Protein AF-A0A2J6H193-F1 (afdb_monomer_lite)

Sequence (101 aa):
MRKTNLFEKIVFILGIFVVVVGFFMINSTNSEAGYLKIVAIFSWLTLLFIMILSATNEDVKEELGVIIKEHIEETKLLKELNHDILAETKMLREDLKKARK

Structure (mmCIF, N/CA/C/O backbone):
data_AF-A0A2J6H193-F1
#
_entry.id   AF-A0A2J6H193-F1
#
loop_
_atom_site.group_PDB
_atom_site.id
_atom_site.type_symbol
_atom_site.label_atom_id
_atom_site.label_alt_id
_atom_site.label_comp_id
_atom_site.label_asym_id
_atom_site.label_entity_id
_atom_site.label_seq_id
_atom_site.pdbx_PDB_ins_code
_atom_site.Cartn_x
_atom_site.Cartn_y
_atom_site.Cartn_z
_atom_site.occupancy
_atom_site.B_iso_or_equiv
_atom_site.auth_seq_id
_atom_site.auth_comp_id
_atom_site.auth_asym_id
_atom_site.auth_atom_id
_atom_site.pdbx_PDB_model_num
ATOM 1 N N . MET A 1 1 ? -2.103 -15.083 7.032 1.00 40.25 1 MET A N 1
ATOM 2 C CA . MET A 1 1 ? -1.572 -15.129 5.650 1.00 40.25 1 MET A CA 1
ATOM 3 C C . MET A 1 1 ? -2.304 -14.079 4.827 1.00 40.25 1 MET A C 1
ATOM 5 O O . MET A 1 1 ? -3.494 -14.255 4.589 1.00 40.25 1 MET A O 1
ATOM 9 N N . ARG A 1 2 ? -1.627 -12.980 4.460 1.00 56.81 2 ARG A N 1
ATOM 10 C CA . ARG A 1 2 ? -2.164 -11.943 3.562 1.00 56.81 2 ARG A CA 1
ATOM 11 C C . ARG A 1 2 ? -2.512 -12.613 2.229 1.00 56.81 2 ARG A C 1
ATOM 13 O O . ARG A 1 2 ? -1.638 -13.218 1.611 1.00 56.81 2 ARG A O 1
ATOM 20 N N . LYS A 1 3 ? -3.786 -12.613 1.828 1.00 58.22 3 LYS A N 1
ATOM 21 C CA . LYS A 1 3 ? -4.166 -13.111 0.499 1.00 58.22 3 LYS A CA 1
ATOM 22 C C . LYS A 1 3 ? -3.687 -12.070 -0.504 1.00 58.22 3 LYS A C 1
ATOM 24 O O . LYS A 1 3 ? -3.997 -10.901 -0.336 1.00 58.22 3 LYS A O 1
ATOM 29 N N . THR A 1 4 ? -2.932 -12.486 -1.518 1.00 59.97 4 THR A N 1
ATOM 30 C CA . THR A 1 4 ? -2.570 -11.601 -2.634 1.00 59.97 4 THR A CA 1
ATOM 31 C C . THR A 1 4 ? -3.853 -11.023 -3.217 1.00 59.97 4 THR A C 1
ATOM 33 O O . THR A 1 4 ? -4.708 -11.776 -3.704 1.00 59.97 4 THR A O 1
ATOM 36 N N . ASN A 1 5 ? -4.002 -9.705 -3.124 1.00 75.88 5 ASN A N 1
ATOM 37 C CA . ASN A 1 5 ? -5.192 -9.012 -3.587 1.00 75.88 5 ASN A CA 1
ATOM 38 C C . ASN A 1 5 ? -5.227 -9.058 -5.129 1.00 75.88 5 ASN A C 1
ATOM 40 O O . ASN A 1 5 ? -4.186 -9.110 -5.794 1.00 75.88 5 ASN A O 1
ATOM 44 N N . LEU A 1 6 ? -6.422 -9.084 -5.725 1.00 77.19 6 LEU A N 1
ATOM 45 C CA . LEU A 1 6 ? -6.571 -9.033 -7.185 1.00 77.19 6 LEU A CA 1
ATOM 46 C C . LEU A 1 6 ? -5.907 -7.773 -7.754 1.00 77.19 6 LEU A C 1
ATOM 48 O O . LEU A 1 6 ? -5.324 -7.831 -8.834 1.00 77.19 6 LEU A O 1
ATOM 52 N N . PHE A 1 7 ? -5.926 -6.678 -6.990 1.00 79.38 7 PHE A N 1
ATOM 53 C CA . PHE A 1 7 ? -5.235 -5.440 -7.329 1.00 79.38 7 PHE A CA 1
ATOM 54 C C . PHE A 1 7 ? -3.719 -5.634 -7.480 1.00 79.38 7 PHE A C 1
ATOM 56 O O . PHE A 1 7 ? -3.168 -5.290 -8.522 1.00 79.38 7 PHE A O 1
ATOM 63 N N . GLU A 1 8 ? -3.062 -6.266 -6.503 1.00 80.25 8 GLU A N 1
ATOM 64 C CA . GLU A 1 8 ? -1.615 -6.529 -6.526 1.00 80.25 8 GLU A CA 1
ATOM 65 C C . GLU A 1 8 ? -1.222 -7.350 -7.764 1.00 80.25 8 GLU A C 1
ATOM 67 O O . GLU A 1 8 ? -0.273 -7.013 -8.471 1.00 80.25 8 GLU A O 1
ATOM 72 N N . LYS A 1 9 ? -2.014 -8.376 -8.105 1.00 85.38 9 LYS A N 1
ATOM 73 C CA . LYS A 1 9 ? -1.781 -9.195 -9.308 1.00 85.38 9 LYS A CA 1
ATOM 74 C C . LYS A 1 9 ? -1.937 -8.395 -10.603 1.00 85.38 9 LYS A C 1
ATOM 76 O O . LYS A 1 9 ? -1.136 -8.568 -11.520 1.00 85.38 9 LYS A O 1
ATOM 81 N N . ILE A 1 10 ? -2.950 -7.532 -10.689 1.00 86.88 10 ILE A N 1
ATOM 82 C CA . ILE A 1 10 ? -3.195 -6.689 -11.868 1.00 86.88 10 ILE A CA 1
ATOM 83 C C . ILE A 1 10 ? -2.067 -5.667 -12.035 1.00 86.88 10 ILE A C 1
ATOM 85 O O . ILE A 1 10 ? -1.522 -5.540 -13.132 1.00 86.88 10 ILE A O 1
ATOM 89 N N . VAL A 1 11 ? -1.676 -4.981 -10.958 1.00 86.69 11 VAL A N 1
ATOM 90 C CA . VAL A 1 11 ? -0.588 -3.993 -10.985 1.00 86.69 11 VAL A CA 1
ATOM 91 C C . VAL A 1 11 ? 0.742 -4.654 -11.322 1.00 8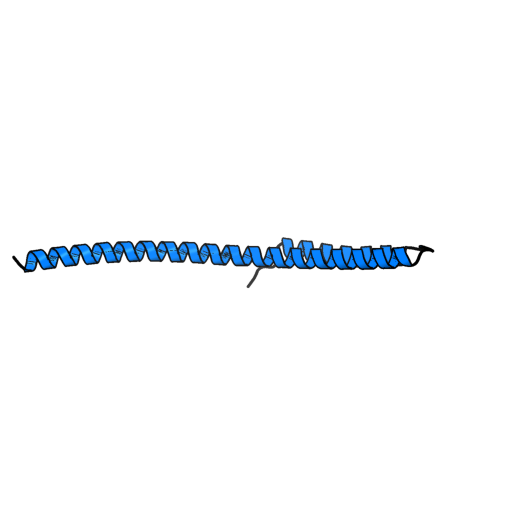6.69 11 VAL A C 1
ATOM 93 O O . VAL A 1 11 ? 1.509 -4.100 -12.103 1.00 86.69 11 VAL A O 1
ATOM 96 N N . PHE A 1 12 ? 0.999 -5.863 -10.825 1.00 86.56 12 PHE A N 1
ATOM 97 C CA . PHE A 1 12 ? 2.205 -6.611 -11.168 1.00 86.56 12 PHE A CA 1
ATOM 98 C C . PHE A 1 12 ? 2.284 -6.934 -12.670 1.00 86.56 12 PHE A C 1
ATOM 100 O O . PHE A 1 12 ? 3.309 -6.684 -13.308 1.00 86.56 12 PHE A O 1
ATOM 107 N N . ILE A 1 13 ? 1.188 -7.423 -13.263 1.00 90.75 13 ILE A N 1
ATOM 108 C CA . ILE A 1 13 ? 1.116 -7.698 -14.708 1.00 90.75 13 ILE A CA 1
ATOM 109 C C . ILE A 1 13 ? 1.280 -6.402 -15.515 1.00 90.75 13 ILE A C 1
ATOM 111 O O . ILE A 1 13 ? 2.049 -6.370 -16.478 1.00 90.75 13 ILE A O 1
ATOM 115 N N . LEU A 1 14 ? 0.600 -5.325 -15.111 1.00 89.56 14 LEU A N 1
ATOM 116 C CA . LEU A 1 14 ? 0.726 -4.012 -15.749 1.00 89.56 14 LEU A CA 1
ATOM 117 C C . LEU A 1 14 ? 2.146 -3.448 -15.635 1.00 89.56 14 LEU A C 1
ATOM 119 O O . LEU A 1 14 ? 2.641 -2.862 -16.595 1.00 89.56 14 LEU A O 1
ATOM 123 N N . GLY A 1 15 ? 2.823 -3.659 -14.508 1.00 88.88 15 GLY A N 1
ATOM 124 C CA . GLY A 1 15 ? 4.209 -3.249 -14.303 1.00 88.88 15 GLY A CA 1
ATOM 125 C C . GLY A 1 15 ? 5.157 -3.942 -15.269 1.00 88.88 15 GLY A C 1
ATOM 126 O O . GLY A 1 15 ? 5.929 -3.272 -15.952 1.00 88.88 15 GLY A O 1
ATOM 127 N N . ILE A 1 16 ? 5.042 -5.265 -15.415 1.00 91.25 16 ILE A N 1
ATOM 128 C CA . ILE A 1 16 ? 5.825 -6.018 -16.408 1.00 91.25 16 ILE A CA 1
ATOM 129 C C . ILE A 1 16 ? 5.536 -5.499 -17.819 1.00 91.25 16 ILE A C 1
ATOM 131 O O . ILE A 1 16 ? 6.465 -5.261 -18.592 1.00 91.25 16 ILE A O 1
ATOM 135 N N . PHE A 1 17 ? 4.263 -5.276 -18.148 1.00 92.31 17 PHE A N 1
ATOM 136 C CA . PHE A 1 17 ? 3.866 -4.757 -19.453 1.00 92.31 17 PHE A CA 1
ATOM 137 C C . PHE A 1 17 ? 4.503 -3.390 -19.746 1.00 92.31 17 PHE A C 1
ATOM 139 O O . PHE A 1 17 ? 5.109 -3.205 -20.800 1.00 92.31 17 PHE A O 1
ATOM 146 N N . VAL A 1 18 ? 4.440 -2.452 -18.799 1.00 90.56 18 VAL A N 1
ATOM 147 C CA . VAL A 1 18 ? 5.037 -1.115 -18.931 1.00 90.56 18 VAL A CA 1
ATOM 148 C C . VAL A 1 18 ? 6.562 -1.169 -19.028 1.00 90.56 18 VAL A C 1
ATOM 150 O O . VAL A 1 18 ? 7.149 -0.378 -19.770 1.00 90.56 18 VAL A O 1
ATOM 153 N N . VAL A 1 19 ? 7.216 -2.097 -18.327 1.00 90.19 19 VAL A N 1
ATOM 154 C CA . VAL A 1 19 ? 8.671 -2.277 -18.428 1.00 90.19 19 VAL A CA 1
ATOM 155 C C . VAL A 1 19 ? 9.060 -2.763 -19.823 1.00 90.19 19 VAL A C 1
ATOM 157 O O . VAL A 1 19 ? 9.924 -2.163 -20.462 1.00 90.19 19 VAL A O 1
ATOM 160 N N . VAL A 1 20 ? 8.400 -3.810 -20.321 1.00 93.06 20 VAL A N 1
ATOM 161 C CA . VAL A 1 20 ? 8.713 -4.414 -21.626 1.00 93.06 20 VAL A CA 1
ATOM 162 C C . VAL A 1 20 ? 8.395 -3.451 -22.770 1.00 93.06 20 VAL A C 1
ATOM 164 O O . VAL A 1 20 ? 9.246 -3.204 -23.627 1.00 93.06 20 VAL A O 1
ATOM 167 N N . VAL A 1 21 ? 7.194 -2.869 -22.774 1.00 91.19 21 VAL A N 1
ATOM 168 C CA . VAL A 1 21 ? 6.757 -1.946 -23.830 1.00 91.19 21 VAL A CA 1
ATOM 169 C C . VAL A 1 21 ? 7.545 -0.642 -23.775 1.00 91.19 21 VAL A C 1
ATOM 171 O O . VAL A 1 21 ? 8.006 -0.170 -24.812 1.00 91.19 21 VAL A O 1
ATOM 174 N N . GLY A 1 22 ? 7.759 -0.079 -22.583 1.00 86.44 22 GLY A N 1
ATOM 175 C CA . GLY A 1 22 ? 8.520 1.158 -22.417 1.00 86.44 22 GLY A CA 1
ATOM 176 C C . GLY A 1 22 ? 9.965 1.015 -22.887 1.00 86.44 22 GLY A C 1
ATOM 177 O O . GLY A 1 22 ? 10.442 1.846 -23.660 1.00 86.44 22 GLY A O 1
ATOM 178 N N . PHE A 1 23 ? 10.633 -0.084 -22.521 1.00 87.56 23 PHE A N 1
ATOM 179 C CA . PHE A 1 23 ? 11.975 -0.382 -23.017 1.00 87.56 23 PHE A CA 1
ATOM 180 C C . PHE A 1 23 ? 12.001 -0.526 -24.544 1.00 87.56 23 PHE A C 1
ATOM 182 O O . PHE A 1 23 ? 12.849 0.074 -25.209 1.00 87.56 23 PHE A O 1
ATOM 189 N N . PHE A 1 24 ? 11.047 -1.268 -25.115 1.00 89.62 24 PHE A N 1
ATOM 190 C CA . PHE A 1 24 ? 10.960 -1.460 -26.562 1.00 89.62 24 PHE A CA 1
ATOM 191 C C . PHE A 1 24 ? 10.740 -0.137 -27.311 1.00 89.62 24 PHE A C 1
ATOM 193 O O . PHE A 1 24 ? 11.431 0.131 -28.293 1.00 89.62 24 PHE A O 1
ATOM 200 N N . MET A 1 25 ? 9.840 0.725 -26.832 1.00 86.75 25 MET A N 1
ATOM 201 C CA . MET A 1 25 ? 9.556 2.028 -27.447 1.00 86.75 25 MET A CA 1
ATOM 202 C C . MET A 1 25 ? 10.751 2.986 -27.373 1.00 86.75 25 MET A C 1
ATOM 204 O O . MET A 1 25 ? 11.054 3.675 -28.352 1.00 86.75 25 MET A O 1
ATOM 208 N N . ILE A 1 26 ? 11.460 3.014 -26.240 1.00 85.44 26 ILE A N 1
ATOM 209 C CA . ILE A 1 26 ? 12.666 3.839 -26.073 1.00 85.44 26 ILE A CA 1
ATOM 210 C C . ILE A 1 26 ? 13.778 3.348 -27.006 1.00 85.44 26 ILE A C 1
ATOM 212 O O . ILE A 1 26 ? 14.414 4.157 -27.684 1.00 85.44 26 ILE A O 1
ATOM 216 N N . ASN A 1 27 ? 13.988 2.033 -27.088 1.00 84.06 27 ASN A N 1
ATOM 217 C CA . ASN A 1 27 ? 15.026 1.451 -27.936 1.00 84.06 27 ASN A CA 1
ATOM 218 C C . ASN A 1 27 ? 14.701 1.567 -29.436 1.00 84.06 27 ASN A C 1
ATOM 220 O O . ASN A 1 27 ? 15.595 1.792 -30.247 1.00 84.06 27 ASN A O 1
ATOM 224 N N . SER A 1 28 ? 13.422 1.476 -29.809 1.00 82.06 28 SER A N 1
ATOM 225 C CA . SER A 1 28 ? 12.957 1.628 -31.195 1.00 82.06 28 SER A CA 1
ATOM 226 C C . SER A 1 28 ? 12.939 3.086 -31.673 1.00 82.06 28 SER A C 1
ATOM 228 O O . SER A 1 28 ? 12.737 3.344 -32.862 1.00 82.06 28 SER A O 1
ATOM 230 N N . THR A 1 29 ? 13.128 4.055 -30.776 1.00 78.62 29 THR A N 1
ATOM 231 C CA . THR A 1 29 ? 13.171 5.471 -31.139 1.00 78.62 29 THR A CA 1
ATOM 232 C C . THR A 1 29 ? 14.509 5.793 -31.811 1.00 78.62 29 THR A C 1
ATOM 234 O O . THR A 1 29 ? 15.537 5.941 -31.152 1.00 78.62 29 THR A O 1
ATOM 237 N N . ASN A 1 30 ? 14.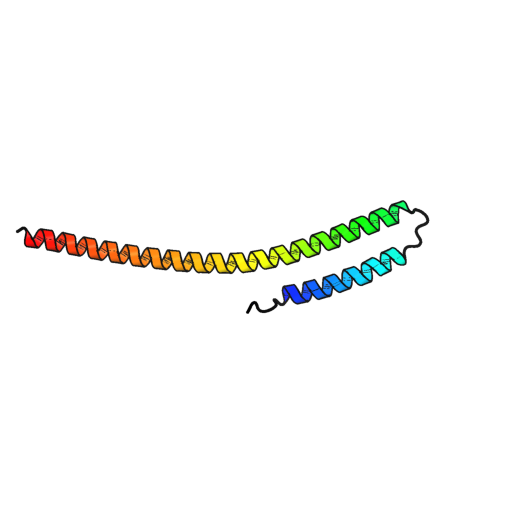507 5.966 -33.133 1.00 68.94 30 ASN A N 1
ATOM 238 C CA . ASN A 1 30 ? 15.631 6.511 -33.911 1.00 68.94 30 ASN A CA 1
ATOM 239 C C . ASN A 1 30 ? 15.557 8.044 -33.978 1.00 68.94 30 ASN A C 1
ATOM 241 O O . ASN A 1 30 ? 15.496 8.638 -35.047 1.00 68.94 30 ASN A O 1
ATOM 245 N N . SER A 1 31 ? 15.508 8.698 -32.817 1.00 62.16 31 SER A N 1
ATOM 246 C CA . SER A 1 31 ? 15.564 10.161 -32.760 1.00 62.16 31 SER A CA 1
ATOM 247 C C . SER A 1 31 ? 17.004 10.634 -32.964 1.00 62.16 31 SER A C 1
ATOM 249 O O . SER A 1 31 ? 17.871 10.292 -32.156 1.00 62.16 31 SER A O 1
ATOM 251 N N . GLU A 1 32 ? 17.239 11.444 -34.002 1.00 64.25 32 GLU A N 1
ATOM 252 C CA . GLU A 1 32 ? 18.500 12.174 -34.230 1.00 64.25 32 GLU A CA 1
ATOM 253 C C . GLU A 1 32 ? 18.792 13.177 -33.097 1.00 64.25 32 GLU A C 1
ATOM 255 O O . GLU A 1 32 ? 19.945 13.467 -32.782 1.00 64.25 32 GLU A O 1
ATOM 260 N N . ALA A 1 33 ? 17.749 13.655 -32.410 1.00 68.44 33 ALA A N 1
ATOM 261 C CA . ALA A 1 33 ? 17.870 14.498 -31.229 1.00 68.44 33 ALA A CA 1
ATOM 262 C C . ALA A 1 33 ? 17.997 13.635 -29.961 1.00 68.44 33 ALA A C 1
ATOM 264 O O . ALA A 1 33 ? 16.996 13.176 -29.398 1.00 68.44 33 ALA A O 1
ATOM 265 N N . GLY A 1 34 ? 19.232 13.434 -29.488 1.00 75.25 34 GLY A N 1
ATOM 266 C CA . GLY A 1 34 ? 19.539 12.645 -28.285 1.00 75.25 34 GLY A CA 1
ATOM 267 C C . GLY A 1 34 ? 18.872 13.152 -26.996 1.00 75.25 34 GLY A C 1
ATOM 268 O O . GLY A 1 34 ? 18.570 12.357 -26.109 1.00 75.25 34 GLY A O 1
ATOM 269 N N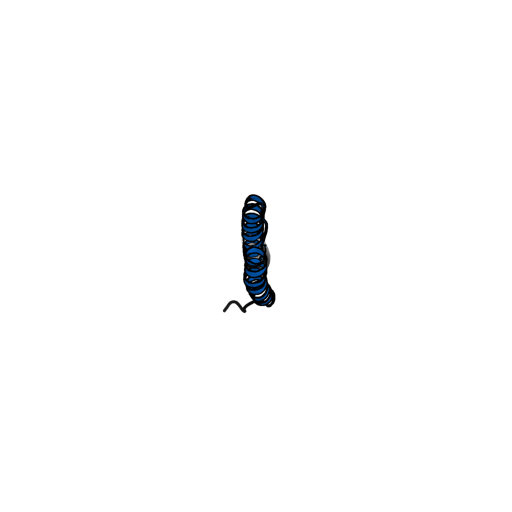 . TYR A 1 35 ? 18.550 14.448 -26.912 1.00 79.19 35 TYR A N 1
ATOM 270 C CA . TYR A 1 35 ? 17.864 15.037 -25.754 1.00 79.19 35 TYR A CA 1
ATOM 271 C C . TYR A 1 35 ? 16.453 14.463 -25.535 1.00 79.19 35 TYR A C 1
ATOM 273 O O . TYR A 1 35 ? 16.067 14.191 -24.400 1.00 79.19 35 TYR A O 1
ATOM 281 N N . LEU A 1 36 ? 15.705 14.187 -26.611 1.00 82.75 36 LEU A N 1
ATOM 282 C CA . LEU A 1 36 ? 14.357 13.616 -26.505 1.00 82.75 36 LEU A CA 1
ATOM 283 C C . LEU A 1 36 ? 14.373 12.198 -25.923 1.00 82.75 36 LEU A C 1
ATOM 285 O O . LEU A 1 36 ? 13.467 11.836 -25.175 1.00 82.75 36 LEU A O 1
ATOM 289 N N . LYS A 1 37 ? 15.426 11.414 -26.195 1.00 82.81 37 LYS A N 1
ATOM 290 C CA . LYS A 1 37 ? 15.600 10.086 -25.586 1.00 82.81 37 LYS A CA 1
ATOM 291 C C . LYS A 1 37 ? 15.803 10.183 -24.077 1.00 82.81 37 LYS A C 1
ATOM 293 O O . LYS A 1 37 ? 15.228 9.391 -23.340 1.00 82.81 37 LYS A O 1
ATOM 298 N N . ILE A 1 38 ? 16.579 11.165 -23.617 1.00 84.88 38 ILE A N 1
ATOM 299 C CA . ILE A 1 38 ? 16.825 11.385 -22.186 1.00 84.88 38 ILE A CA 1
ATOM 300 C C . ILE A 1 38 ? 15.521 11.758 -21.476 1.00 84.88 38 ILE A C 1
ATOM 302 O O . ILE A 1 38 ? 15.204 11.172 -20.442 1.00 84.88 38 ILE A O 1
ATOM 306 N N . VAL A 1 39 ? 14.734 12.671 -22.055 1.00 87.62 39 VAL A N 1
ATOM 307 C CA . VAL A 1 39 ? 13.420 13.046 -21.508 1.00 87.62 39 VAL A CA 1
ATOM 308 C C . VAL A 1 39 ? 12.481 11.839 -21.475 1.00 87.62 39 VAL A C 1
ATOM 310 O O . VAL A 1 39 ? 11.865 11.588 -20.445 1.00 87.62 39 VAL A O 1
ATOM 313 N N . ALA A 1 40 ? 12.427 11.039 -22.544 1.00 87.81 40 ALA A N 1
ATOM 314 C CA . ALA A 1 40 ? 11.600 9.834 -22.592 1.00 87.81 40 ALA A CA 1
ATOM 315 C C . ALA A 1 40 ? 11.991 8.805 -21.516 1.00 87.81 40 ALA A C 1
ATOM 317 O O . ALA A 1 40 ? 11.115 8.262 -20.843 1.00 87.81 40 ALA A O 1
ATOM 318 N N . ILE A 1 41 ? 13.292 8.578 -21.300 1.00 88.19 41 ILE A N 1
ATOM 319 C CA . ILE A 1 41 ? 13.793 7.707 -20.226 1.00 88.19 41 ILE A CA 1
ATOM 320 C C . ILE A 1 41 ? 13.390 8.262 -18.855 1.00 88.19 41 ILE A C 1
ATOM 322 O O . ILE A 1 41 ? 12.904 7.516 -18.008 1.00 88.19 41 ILE A O 1
ATOM 326 N N . PHE A 1 42 ? 13.544 9.568 -18.632 1.00 91.31 42 PHE A N 1
ATOM 327 C CA . PHE A 1 42 ? 13.212 10.196 -17.352 1.00 91.31 42 PHE A CA 1
ATOM 328 C C . PHE A 1 42 ? 11.704 10.154 -17.053 1.00 91.31 42 PHE A C 1
ATOM 330 O O . PHE A 1 42 ? 11.289 9.837 -15.934 1.00 91.31 42 PHE A O 1
ATOM 337 N N . SER A 1 43 ? 10.865 10.406 -18.060 1.00 89.69 43 SER A N 1
ATOM 338 C CA . SER A 1 43 ? 9.412 10.260 -17.952 1.00 89.69 43 SER A CA 1
ATOM 339 C C . SER A 1 43 ? 9.006 8.807 -17.697 1.00 89.69 43 SER A C 1
ATOM 341 O O . SER A 1 43 ? 8.128 8.560 -16.873 1.00 89.69 43 SER A O 1
ATOM 343 N N . TRP A 1 44 ? 9.670 7.839 -18.335 1.00 91.62 44 TRP A N 1
ATOM 344 C CA . TRP A 1 44 ? 9.423 6.415 -18.104 1.00 91.62 44 TRP A CA 1
ATOM 345 C C . TRP A 1 44 ? 9.781 5.985 -16.675 1.00 91.62 44 TRP A C 1
ATOM 347 O O . TRP A 1 44 ? 8.976 5.325 -16.020 1.00 91.62 44 TRP A O 1
ATOM 357 N N . LEU A 1 45 ? 10.923 6.431 -16.144 1.00 89.81 45 LEU A N 1
ATOM 358 C CA . LEU A 1 45 ? 11.301 6.192 -14.745 1.00 89.81 45 LEU A CA 1
ATOM 359 C C . LEU A 1 45 ? 10.299 6.811 -13.765 1.00 89.81 45 LEU A C 1
ATOM 361 O O . LEU A 1 45 ? 9.923 6.179 -12.779 1.00 89.81 45 LEU A O 1
ATOM 365 N N . THR A 1 46 ? 9.824 8.022 -14.057 1.00 92.44 46 THR A N 1
ATOM 366 C CA . THR A 1 46 ? 8.796 8.687 -13.245 1.00 92.44 46 THR A CA 1
ATOM 367 C C . THR A 1 46 ? 7.490 7.892 -13.242 1.00 92.44 46 THR A C 1
ATOM 369 O O . THR A 1 46 ? 6.855 7.736 -12.201 1.00 92.44 46 THR A O 1
ATOM 372 N N . LEU A 1 47 ? 7.101 7.339 -14.392 1.00 91.31 47 LEU A N 1
ATOM 373 C CA . LEU A 1 47 ? 5.900 6.519 -14.516 1.00 91.31 47 LEU A CA 1
ATOM 374 C C . LEU A 1 47 ? 6.019 5.216 -13.712 1.00 91.31 47 LEU A C 1
ATOM 376 O O . LEU A 1 47 ? 5.081 4.854 -13.000 1.00 91.31 47 LEU A O 1
ATOM 380 N N . LEU A 1 48 ? 7.181 4.555 -13.754 1.00 90.50 48 LEU A N 1
ATOM 381 C CA . LEU A 1 48 ? 7.465 3.394 -12.903 1.00 90.50 48 LEU A CA 1
ATOM 382 C C . LEU A 1 48 ? 7.396 3.757 -11.414 1.00 90.50 48 LEU A C 1
ATOM 384 O O . LEU A 1 48 ? 6.789 3.030 -10.630 1.00 90.50 48 LEU A O 1
ATOM 388 N N . PHE A 1 49 ? 7.957 4.902 -11.025 1.00 91.19 49 PHE A N 1
ATOM 389 C CA . PHE A 1 49 ? 7.921 5.372 -9.642 1.00 91.19 49 PHE A CA 1
ATOM 390 C C . PHE A 1 49 ? 6.491 5.615 -9.140 1.00 91.19 49 PHE A C 1
ATOM 392 O O . PHE A 1 49 ? 6.122 5.132 -8.069 1.00 91.19 49 PHE A O 1
ATOM 399 N N . ILE A 1 50 ? 5.658 6.305 -9.925 1.00 91.12 50 ILE A N 1
ATOM 400 C CA . ILE A 1 50 ? 4.249 6.550 -9.578 1.00 91.12 50 ILE A CA 1
ATOM 401 C C . ILE A 1 50 ? 3.477 5.231 -9.471 1.00 91.12 50 ILE A C 1
ATOM 403 O O . ILE A 1 50 ? 2.651 5.075 -8.573 1.00 91.12 50 ILE A O 1
ATOM 407 N N . MET A 1 51 ? 3.754 4.268 -10.352 1.00 88.94 51 MET A N 1
ATOM 408 C CA . MET A 1 51 ? 3.117 2.954 -10.297 1.00 88.94 51 MET A CA 1
ATOM 409 C C . MET A 1 51 ? 3.452 2.215 -8.994 1.00 88.94 51 MET A C 1
ATOM 411 O O . MET A 1 51 ? 2.547 1.690 -8.345 1.00 88.94 51 MET A O 1
ATOM 415 N N . ILE A 1 52 ? 4.723 2.228 -8.580 1.00 88.19 52 ILE A N 1
ATOM 416 C CA . ILE A 1 52 ? 5.157 1.637 -7.306 1.00 88.19 52 ILE A CA 1
ATOM 417 C C . ILE A 1 52 ? 4.467 2.338 -6.131 1.00 88.19 52 ILE A C 1
ATOM 419 O O . ILE A 1 52 ? 3.894 1.662 -5.280 1.00 88.19 52 ILE A O 1
ATOM 423 N N . LEU A 1 53 ? 4.446 3.676 -6.117 1.00 89.50 53 LEU A N 1
ATOM 424 C CA . LEU A 1 53 ? 3.751 4.446 -5.079 1.00 89.50 53 LEU A CA 1
ATOM 425 C C . LEU A 1 53 ? 2.257 4.114 -5.001 1.00 89.50 53 LEU A C 1
ATOM 427 O O . LEU A 1 53 ? 1.689 4.030 -3.912 1.00 89.50 53 LEU A O 1
ATOM 431 N N . SER A 1 54 ? 1.605 3.930 -6.149 1.00 88.25 54 SER A N 1
ATOM 432 C CA . SER A 1 54 ? 0.192 3.561 -6.193 1.00 88.25 54 SER A CA 1
ATOM 433 C C . SER A 1 54 ? -0.047 2.180 -5.589 1.00 88.25 54 SER A C 1
ATOM 435 O O . SER A 1 54 ? -1.033 2.008 -4.878 1.00 88.25 54 SER A O 1
ATOM 437 N N . ALA A 1 55 ? 0.842 1.218 -5.851 1.00 85.81 55 ALA A N 1
ATOM 438 C CA . ALA A 1 55 ? 0.756 -0.117 -5.269 1.00 85.81 55 ALA A CA 1
ATOM 439 C C . ALA A 1 55 ? 0.907 -0.064 -3.743 1.00 85.81 55 ALA A C 1
ATOM 441 O O . ALA A 1 55 ? 0.058 -0.580 -3.021 1.00 85.81 55 ALA A O 1
ATOM 442 N N . THR A 1 56 ? 1.929 0.640 -3.246 1.00 86.50 56 THR A N 1
ATOM 443 C CA . THR A 1 56 ? 2.166 0.771 -1.800 1.00 86.50 56 THR A CA 1
ATOM 444 C C . THR A 1 56 ? 1.036 1.505 -1.084 1.00 86.50 56 THR A C 1
ATOM 446 O O . THR A 1 56 ? 0.688 1.152 0.037 1.00 86.50 56 THR A O 1
ATOM 449 N N . ASN A 1 57 ? 0.434 2.514 -1.721 1.00 87.81 57 ASN A N 1
ATOM 450 C CA . ASN A 1 57 ? -0.683 3.247 -1.128 1.00 87.81 57 ASN A CA 1
ATOM 451 C C . ASN A 1 57 ? -1.940 2.386 -0.985 1.00 87.81 57 ASN A C 1
ATOM 453 O O . ASN A 1 57 ? -2.708 2.603 -0.050 1.00 87.81 57 ASN A O 1
ATOM 457 N N . GLU A 1 58 ? -2.174 1.447 -1.900 1.00 85.00 58 GLU A N 1
ATOM 458 C CA . GLU A 1 58 ? -3.313 0.539 -1.786 1.00 85.00 58 GLU A CA 1
ATOM 459 C C . GLU A 1 58 ? -3.112 -0.457 -0.640 1.00 85.00 58 GLU A C 1
ATOM 461 O O . GLU A 1 58 ? -4.010 -0.613 0.187 1.00 85.00 58 GLU A O 1
ATOM 466 N N . ASP A 1 59 ? -1.909 -1.027 -0.516 1.00 84.56 59 ASP A N 1
ATOM 467 C CA . ASP A 1 59 ? -1.544 -1.896 0.610 1.00 84.56 59 ASP A CA 1
ATOM 468 C C . ASP A 1 59 ? -1.741 -1.173 1.957 1.00 84.56 59 ASP A C 1
ATOM 470 O O . ASP A 1 59 ? -2.393 -1.696 2.862 1.00 84.56 59 ASP A O 1
ATOM 474 N N . VAL A 1 60 ? -1.264 0.074 2.073 1.00 85.25 60 VAL A N 1
ATOM 475 C CA . VAL A 1 60 ? -1.423 0.884 3.295 1.00 85.25 60 VAL A CA 1
ATOM 476 C C . VAL A 1 60 ? -2.893 1.174 3.604 1.00 85.25 60 VAL A C 1
ATOM 478 O O . VAL A 1 60 ? -3.285 1.167 4.770 1.00 85.25 60 VAL A O 1
ATOM 481 N N . LYS A 1 61 ? -3.733 1.426 2.592 1.00 83.94 61 LYS A N 1
ATOM 482 C CA . LYS A 1 61 ? -5.176 1.636 2.801 1.00 83.94 61 LYS A CA 1
ATOM 483 C C . LYS A 1 61 ? -5.869 0.382 3.320 1.00 83.94 61 LYS A C 1
ATOM 485 O O . LYS A 1 61 ? -6.747 0.503 4.175 1.00 83.94 61 LYS A O 1
ATOM 490 N N . GLU A 1 62 ? -5.509 -0.790 2.801 1.00 84.69 62 GLU A N 1
ATOM 491 C CA . GLU A 1 62 ? -6.071 -2.063 3.258 1.00 84.69 62 GLU A CA 1
ATOM 492 C C . GLU A 1 62 ? -5.718 -2.301 4.733 1.00 84.69 62 GLU A C 1
ATOM 494 O O . GLU A 1 62 ? -6.609 -2.568 5.543 1.00 84.69 62 GLU A O 1
ATOM 499 N N . GLU A 1 63 ? -4.451 -2.096 5.103 1.00 83.62 63 GLU A N 1
ATOM 500 C CA . GLU A 1 63 ? -3.983 -2.210 6.489 1.00 83.62 63 GLU A CA 1
ATOM 501 C C . GLU A 1 63 ? -4.663 -1.196 7.419 1.00 83.62 63 GLU A C 1
ATOM 503 O O . GLU A 1 63 ? -5.181 -1.576 8.473 1.00 83.62 63 GLU A O 1
ATOM 508 N N . LEU A 1 64 ? -4.760 0.076 7.013 1.00 86.44 64 LEU A N 1
ATOM 509 C CA . LEU A 1 64 ? -5.491 1.090 7.781 1.00 86.44 64 LEU A CA 1
ATOM 510 C C . LEU A 1 64 ? -6.957 0.697 7.983 1.00 86.44 64 LEU A C 1
ATOM 512 O O . LEU A 1 64 ? -7.508 0.906 9.061 1.00 86.44 64 LEU A O 1
ATOM 516 N N . GLY A 1 65 ? -7.597 0.130 6.960 1.00 87.06 65 GLY A N 1
ATOM 517 C CA . GLY A 1 65 ? -8.987 -0.310 7.036 1.00 87.06 65 GLY A CA 1
ATOM 518 C C . GLY A 1 65 ? -9.209 -1.410 8.075 1.00 87.06 65 GLY A C 1
ATOM 519 O O . GLY A 1 65 ? -10.250 -1.419 8.735 1.00 87.06 65 GLY A O 1
ATOM 520 N N . VAL A 1 66 ? -8.243 -2.315 8.247 1.00 88.31 66 VAL A N 1
ATOM 521 C CA . VAL A 1 66 ? -8.277 -3.346 9.296 1.00 88.31 66 VAL A CA 1
ATOM 522 C C . VAL A 1 66 ? -8.094 -2.714 10.673 1.00 88.31 66 VAL A C 1
ATOM 524 O O . VAL A 1 66 ? -8.943 -2.909 11.540 1.00 88.31 66 VAL A O 1
ATOM 527 N N . ILE A 1 67 ? -7.065 -1.880 10.840 1.00 90.62 67 ILE A N 1
ATOM 528 C CA . ILE A 1 67 ? -6.762 -1.208 12.114 1.00 90.62 67 ILE A CA 1
ATOM 529 C C . ILE A 1 67 ? -7.951 -0.360 12.590 1.00 90.62 67 ILE A C 1
ATOM 531 O O . ILE A 1 67 ? -8.315 -0.380 13.763 1.00 90.62 67 ILE A O 1
ATOM 535 N N . ILE A 1 68 ? -8.608 0.363 11.678 1.00 90.56 68 ILE A N 1
ATOM 536 C CA . ILE A 1 68 ? -9.794 1.165 12.004 1.00 90.56 68 ILE A CA 1
ATOM 537 C C . ILE A 1 68 ? -10.939 0.279 12.506 1.00 90.56 68 ILE A C 1
ATOM 539 O O . ILE A 1 68 ? -11.621 0.655 13.460 1.00 90.56 68 ILE A O 1
ATOM 543 N N . LYS A 1 69 ? -11.173 -0.883 11.885 1.00 92.38 69 LYS A N 1
ATOM 544 C CA . LYS A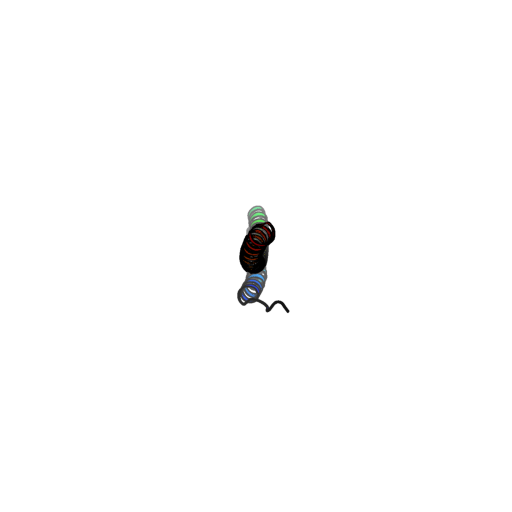 1 69 ? -12.227 -1.808 12.331 1.00 92.38 69 LYS A CA 1
ATOM 545 C C . LYS A 1 69 ? -11.944 -2.342 13.729 1.00 92.38 69 LYS A C 1
ATOM 547 O O . LYS A 1 69 ? -12.843 -2.299 14.565 1.00 92.38 69 LYS A O 1
ATOM 552 N N . GLU A 1 70 ? -10.712 -2.772 13.982 1.00 92.69 70 GLU A N 1
ATOM 553 C CA . GLU A 1 70 ? -10.289 -3.251 15.301 1.00 92.69 70 GLU A CA 1
ATOM 554 C C . GLU A 1 70 ? -10.476 -2.159 16.362 1.00 92.69 70 GLU A C 1
ATOM 556 O O . GLU A 1 70 ? -11.134 -2.388 17.375 1.00 92.69 70 GLU A O 1
ATOM 561 N N . HIS A 1 71 ? -10.043 -0.926 16.086 1.00 91.25 71 HIS A N 1
ATOM 562 C CA . HIS A 1 71 ? -10.243 0.188 17.015 1.00 91.25 71 HIS A CA 1
ATOM 563 C C . HIS A 1 71 ? -11.715 0.545 17.259 1.00 91.25 71 HIS A C 1
ATOM 565 O O . HIS A 1 71 ? -12.077 0.948 18.369 1.00 91.25 71 HIS A O 1
ATOM 571 N N . ILE A 1 72 ? -12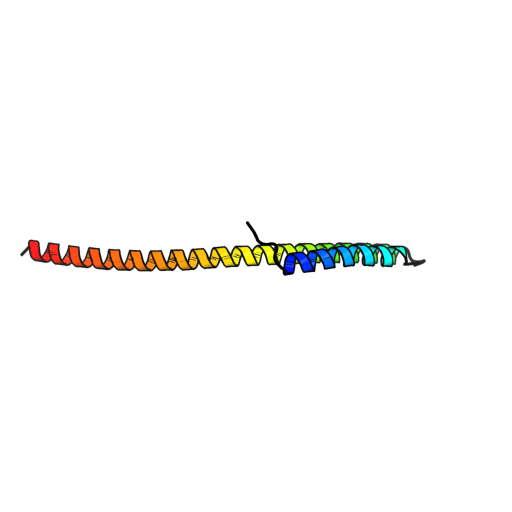.589 0.415 16.256 1.00 94.19 72 ILE A N 1
ATOM 572 C CA . ILE A 1 72 ? -14.032 0.624 16.442 1.00 94.19 72 ILE A CA 1
ATOM 573 C C . ILE A 1 72 ? -14.609 -0.447 17.378 1.00 94.19 72 ILE A C 1
ATOM 575 O O . ILE A 1 72 ? -15.408 -0.115 18.259 1.00 94.19 72 ILE A O 1
ATOM 579 N N . GLU A 1 73 ? -14.211 -1.709 17.212 1.00 95.19 73 GLU A N 1
ATOM 580 C CA . GLU A 1 73 ? -14.647 -2.811 18.077 1.00 95.19 73 GLU A CA 1
ATOM 581 C C . GLU A 1 73 ? -14.140 -2.641 19.512 1.00 95.19 73 GLU A C 1
ATOM 583 O O . GLU A 1 73 ? -14.940 -2.709 20.449 1.00 95.19 73 GLU A O 1
ATOM 588 N N . GLU A 1 74 ? -12.860 -2.311 19.693 1.00 92.12 74 GLU A N 1
ATOM 589 C CA . GLU A 1 74 ? -12.283 -1.990 21.004 1.00 92.12 74 GLU A CA 1
ATOM 590 C C . GLU A 1 74 ? -13.026 -0.834 21.680 1.00 92.12 74 GLU A C 1
ATOM 592 O O . GLU A 1 74 ? -13.413 -0.929 22.846 1.00 92.12 74 GLU A O 1
ATOM 597 N N . THR A 1 75 ? -13.297 0.248 20.944 1.00 94.19 75 THR A N 1
ATOM 598 C CA . THR A 1 75 ? -14.028 1.410 21.473 1.00 94.19 75 THR A CA 1
ATOM 599 C C . THR A 1 75 ? -15.446 1.031 21.901 1.00 94.19 75 THR A C 1
ATOM 601 O O . THR A 1 75 ? -15.953 1.527 22.912 1.00 94.19 75 THR A O 1
ATOM 604 N N . LYS A 1 76 ? -16.104 0.142 21.149 1.00 94.44 76 LYS A N 1
ATOM 605 C CA . LYS A 1 76 ? -17.444 -0.345 21.482 1.00 94.44 76 LYS A CA 1
ATOM 606 C C . LYS A 1 76 ? -17.427 -1.182 22.764 1.00 94.44 76 LYS A C 1
ATOM 608 O O . LYS A 1 76 ? -18.248 -0.922 23.643 1.00 94.44 76 LYS A O 1
ATOM 613 N N . LEU A 1 77 ? -16.478 -2.109 22.891 1.00 95.12 77 LEU A N 1
ATOM 614 C CA . LEU A 1 77 ? -16.297 -2.930 24.094 1.00 95.12 77 LEU A CA 1
ATOM 615 C C . LEU A 1 77 ? -15.982 -2.070 25.323 1.00 95.12 77 LEU A C 1
ATOM 617 O O . LEU A 1 77 ? -16.590 -2.243 26.377 1.00 95.12 77 LEU A O 1
ATOM 621 N N . LEU A 1 78 ? -15.091 -1.086 25.179 1.00 94.88 78 LEU A N 1
ATOM 622 C CA . LEU A 1 78 ? -14.762 -0.143 26.250 1.00 94.88 78 LEU A CA 1
ATOM 623 C C . LEU A 1 78 ? -15.987 0.655 26.712 1.00 94.88 78 LEU A C 1
ATOM 625 O O . LEU A 1 78 ? -16.146 0.910 27.906 1.00 94.88 78 LEU A O 1
ATOM 629 N N . LYS A 1 79 ? -16.868 1.047 25.785 1.00 95.38 79 LYS A N 1
ATOM 630 C CA . LYS A 1 79 ? -18.103 1.768 26.114 1.00 95.38 79 LYS A CA 1
ATOM 631 C C . LYS A 1 79 ? -19.091 0.898 26.892 1.00 95.38 79 LYS A C 1
ATOM 633 O O . LYS A 1 79 ? -19.721 1.404 27.819 1.00 95.38 79 LYS A O 1
ATOM 638 N N . GLU A 1 80 ? -19.227 -0.369 26.516 1.00 94.81 80 GLU A N 1
ATOM 639 C CA . GLU A 1 80 ? -20.086 -1.341 27.201 1.00 94.81 80 GLU A CA 1
ATOM 640 C C . GLU A 1 80 ? -19.582 -1.610 28.623 1.00 94.81 80 GLU A C 1
ATOM 642 O O . GLU A 1 80 ? -20.306 -1.375 29.587 1.00 94.81 80 GLU A O 1
ATOM 647 N N . LEU A 1 81 ? -18.293 -1.921 28.766 1.00 94.75 81 LEU A N 1
ATOM 648 C CA . LEU A 1 81 ? -17.660 -2.154 30.063 1.00 94.75 81 LEU A CA 1
ATOM 649 C C . LEU A 1 81 ? -17.763 -0.936 30.995 1.00 94.75 81 LEU A C 1
ATOM 651 O O . LEU A 1 81 ? -18.046 -1.071 32.184 1.00 94.75 81 LEU A O 1
ATOM 655 N N . ASN A 1 82 ? -17.585 0.277 30.466 1.00 95.25 82 ASN A N 1
ATOM 656 C CA . ASN A 1 82 ? -17.761 1.498 31.253 1.00 95.25 82 ASN A CA 1
ATOM 657 C C . ASN A 1 82 ? -19.226 1.689 31.692 1.00 95.25 82 ASN A C 1
ATOM 659 O O . ASN A 1 82 ? -19.492 2.146 32.805 1.00 95.25 82 ASN A O 1
ATOM 663 N N . HIS A 1 83 ? -20.191 1.312 30.846 1.00 95.56 83 HIS A N 1
ATOM 664 C CA . HIS A 1 83 ? -21.599 1.370 31.220 1.00 95.56 83 HIS A CA 1
ATOM 665 C C . HIS A 1 83 ? -21.927 0.405 32.366 1.00 95.56 83 HIS A C 1
ATOM 667 O O . HIS A 1 83 ? -22.609 0.819 33.312 1.00 95.56 83 HIS A O 1
ATOM 673 N N . ASP A 1 84 ? -21.402 -0.817 32.312 1.00 95.12 84 ASP A N 1
ATOM 674 C CA . ASP A 1 84 ? -21.607 -1.845 33.334 1.00 95.12 84 ASP A CA 1
ATOM 675 C C . ASP A 1 84 ? -20.987 -1.439 34.673 1.00 95.12 84 ASP A C 1
ATOM 677 O O . ASP A 1 84 ? -21.661 -1.473 35.705 1.00 95.12 84 ASP A O 1
ATOM 681 N N . ILE A 1 85 ? -19.752 -0.927 34.661 1.00 94.88 85 ILE A N 1
ATOM 682 C CA . ILE A 1 85 ? -19.086 -0.405 35.867 1.00 94.88 85 ILE A CA 1
ATOM 683 C C . ILE A 1 85 ? -19.889 0.751 36.477 1.00 94.88 85 ILE A C 1
ATOM 685 O O . ILE A 1 85 ? -20.030 0.860 37.701 1.00 94.88 85 ILE A O 1
ATOM 689 N N . LEU A 1 86 ? -20.444 1.637 35.645 1.00 95.62 86 LEU A N 1
ATOM 690 C CA . LEU A 1 86 ? -21.282 2.735 36.126 1.00 95.62 86 LEU A CA 1
ATOM 691 C C . LEU A 1 86 ? -22.591 2.222 36.751 1.00 95.62 86 LEU A C 1
ATOM 693 O O . LEU A 1 86 ? -23.092 2.812 37.712 1.00 95.62 86 LEU A O 1
ATOM 697 N N . ALA A 1 87 ? -23.167 1.148 36.211 1.00 95.19 87 ALA A N 1
ATOM 698 C CA . ALA A 1 87 ? -24.348 0.513 36.786 1.00 95.19 87 ALA A CA 1
ATOM 699 C C . ALA A 1 87 ? -24.017 -0.142 38.137 1.00 95.19 87 ALA A C 1
ATOM 701 O O . ALA A 1 87 ? -24.709 0.111 39.125 1.00 95.19 87 ALA A O 1
ATOM 702 N N . GLU A 1 88 ? -22.918 -0.893 38.212 1.00 94.00 88 GLU A N 1
ATOM 703 C CA . GLU A 1 88 ? -22.445 -1.545 39.435 1.00 94.00 88 GLU A CA 1
ATOM 704 C C . GLU A 1 88 ? -22.151 -0.529 40.547 1.00 94.00 88 GLU A C 1
ATOM 706 O O . GLU A 1 88 ? -22.674 -0.634 41.658 1.00 94.00 88 GLU A O 1
ATOM 711 N N . THR A 1 89 ? -21.396 0.527 40.241 1.00 95.56 89 THR A N 1
ATOM 712 C CA . THR A 1 89 ? -21.076 1.583 41.218 1.00 95.56 89 THR A CA 1
ATOM 713 C C . THR A 1 89 ? -22.313 2.326 41.723 1.00 95.56 89 THR A C 1
ATOM 715 O O . THR A 1 89 ? -22.347 2.737 42.888 1.00 95.56 89 THR A O 1
ATOM 718 N N . LYS A 1 90 ? -23.355 2.489 40.896 1.00 94.50 90 LYS A N 1
ATOM 719 C CA . LYS A 1 90 ? -24.642 3.045 41.345 1.00 94.50 90 LYS A CA 1
ATOM 720 C C . LYS A 1 90 ? -25.347 2.115 42.326 1.00 94.50 90 LYS A C 1
ATOM 722 O O . LYS A 1 90 ? -25.761 2.595 43.380 1.00 94.50 90 LYS A O 1
ATOM 727 N N . MET A 1 91 ? -25.433 0.820 42.018 1.00 93.38 91 MET A N 1
ATOM 728 C CA . MET A 1 91 ? -26.050 -0.174 42.906 1.00 93.38 91 MET A CA 1
ATOM 729 C C . MET A 1 91 ? -25.329 -0.230 44.258 1.00 93.38 91 MET A C 1
ATOM 731 O O . MET A 1 91 ? -25.958 -0.047 45.300 1.00 93.38 91 MET A O 1
ATOM 735 N N . LEU A 1 92 ? -23.995 -0.321 44.249 1.00 92.69 92 LEU A N 1
ATOM 736 C CA . LEU A 1 92 ? -23.178 -0.307 45.470 1.00 92.69 92 LEU A CA 1
ATOM 737 C C . LEU A 1 92 ? -23.411 0.954 46.315 1.00 92.69 92 LEU A C 1
ATOM 739 O O . LEU A 1 92 ? -23.464 0.902 47.546 1.00 92.69 92 LEU A O 1
ATOM 743 N N . ARG A 1 93 ? -23.580 2.113 45.669 1.00 92.38 93 ARG A N 1
ATOM 744 C CA . ARG A 1 93 ? -23.860 3.374 46.367 1.00 92.38 93 ARG A CA 1
ATOM 745 C C . ARG A 1 93 ? -25.243 3.387 47.017 1.00 92.38 93 ARG A C 1
ATOM 747 O O . ARG A 1 93 ? -25.406 4.015 48.067 1.00 92.38 93 ARG A O 1
ATOM 754 N N . GLU A 1 94 ? -26.235 2.755 46.403 1.00 93.88 94 GLU A N 1
ATOM 755 C CA . GLU A 1 94 ? -27.573 2.611 46.981 1.00 93.88 94 GLU A CA 1
ATOM 756 C C . GLU A 1 94 ? -27.580 1.643 48.164 1.00 93.88 94 GLU A C 1
ATOM 758 O O . GLU A 1 94 ? -28.149 1.973 49.210 1.00 93.88 94 GLU A O 1
ATOM 763 N N . ASP A 1 95 ? -26.885 0.513 48.050 1.00 93.69 95 ASP A N 1
ATOM 764 C CA . ASP A 1 95 ? -26.770 -0.474 49.126 1.00 93.69 95 ASP A CA 1
ATOM 765 C C . ASP A 1 95 ? -26.049 0.103 50.349 1.00 93.69 95 ASP A C 1
ATOM 767 O O . ASP A 1 95 ? -26.537 -0.023 51.475 1.00 93.69 95 ASP A O 1
ATOM 771 N N . LEU A 1 96 ? -24.964 0.858 50.144 1.00 92.00 96 LEU A N 1
ATOM 772 C CA . LEU A 1 96 ? -24.277 1.575 51.225 1.00 92.00 96 LEU A CA 1
ATOM 773 C C . LEU A 1 96 ? -25.170 2.617 51.912 1.00 92.00 96 LEU A C 1
ATOM 775 O O . LEU A 1 96 ? -25.060 2.825 53.120 1.00 92.00 96 LEU A O 1
ATOM 779 N N . LYS A 1 97 ? -26.061 3.290 51.171 1.00 91.44 97 LYS A N 1
ATOM 780 C CA . LYS A 1 97 ? -27.030 4.225 51.766 1.00 91.44 97 LYS A CA 1
ATOM 781 C C . LYS A 1 97 ? -28.086 3.498 52.595 1.00 91.44 97 LYS A C 1
ATOM 783 O O . LYS A 1 97 ? -28.471 4.024 53.637 1.00 91.44 97 LYS A O 1
ATOM 788 N N . LYS A 1 98 ? -28.555 2.329 52.145 1.00 87.31 98 LYS A N 1
ATOM 789 C CA . LYS A 1 98 ? -29.513 1.500 52.894 1.00 87.31 98 LYS A CA 1
ATOM 790 C C . LYS A 1 98 ? -28.889 0.934 54.167 1.00 87.31 98 LYS A C 1
ATOM 792 O O . LYS A 1 98 ? -29.518 1.026 55.207 1.00 87.31 98 LYS A O 1
ATOM 797 N N . ALA A 1 99 ? -27.653 0.438 54.107 1.00 82.62 99 ALA A N 1
ATOM 798 C CA . ALA A 1 99 ? -26.943 -0.126 55.260 1.00 82.62 99 ALA A CA 1
ATOM 799 C C . ALA A 1 99 ? -26.599 0.903 56.358 1.00 82.62 99 ALA A C 1
ATOM 801 O O . ALA A 1 99 ? -26.239 0.525 57.468 1.00 82.62 99 ALA A O 1
ATOM 802 N N . ARG A 1 100 ? -26.667 2.204 56.047 1.00 75.00 100 ARG A N 1
ATOM 803 C CA . ARG A 1 100 ? -26.387 3.302 56.988 1.00 75.00 100 ARG A CA 1
ATOM 804 C C . ARG A 1 100 ? -27.642 3.840 57.693 1.00 75.00 100 ARG A C 1
ATOM 806 O O . ARG A 1 100 ? -27.506 4.738 58.523 1.00 75.00 100 ARG A O 1
ATOM 813 N N . LYS A 1 101 ? -28.829 3.357 57.319 1.00 55.69 101 LYS A N 1
ATOM 814 C CA . LYS A 1 101 ? -30.114 3.630 57.978 1.00 55.69 101 LYS A CA 1
ATOM 815 C C . LYS A 1 101 ? -30.450 2.501 58.940 1.00 55.69 101 LYS A C 1
ATOM 817 O O . LYS A 1 101 ? -31.059 2.831 59.977 1.00 55.69 101 LYS A O 1
#

Foldseek 3Di:
DDDCDPVNVVLVVVLVVLVVVLVVVLVPDPDPPVVVSVVSVVVSVVVSVVSVVVSVVVVVVVVVVVVVVVVVVVVVVVVVVVVVVVVVVVVVVVVVVVVVD

Radius of gyration: 29.92 Å; chains: 1; bounding box: 50×30×92 Å

Secondary structure (DSSP, 8-state)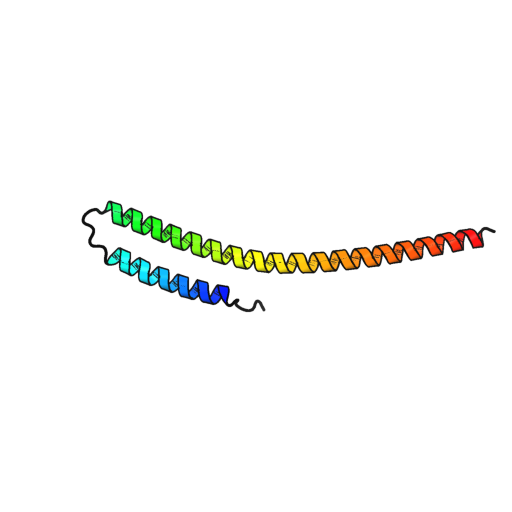:
-PPPPHHHHHHHHHHHHHHHHHHHHHHH---S-HHHHHHHHHHHHHHHHHHHHHHHHHHHHHHHHHHHHHHHHHHHHHHHHHHHHHHHHHHHHHHHHHHT-

pLDDT: mean 86.29, std 10.0, range [40.25, 95.62]